Protein AF-A0A6I1EKZ5-F1 (afdb_monomer)

Secondary structure (DSSP, 8-state):
--TTS-SS-SEEEEEEEEEEEESEEEEEEEEEEEEETTEEEEEEEEEPPSSS-TTS-S-HHHHHHHHHHHH-TTSPPPP-TT--

Organism: NCBI:txid1944635

Foldseek 3Di:
DPPDPLQPDQKDKDWDWDWDDDVHIATQKIKIWIDGSNHTQFIFIDGDDDDPDPVRPPDPPQVVLCRVCVGCVVDPRDDHPPDD

Sequence (84 aa):
MPSGATGDCKAVLTCQAVSRWDMANFTATIAYEWFENGKLLGSAKYHAANGLNFSKYINTEEKVNELLNRMLPGTPALPTRYAE

pLDDT: mean 73.21, std 12.33, range [44.16, 88.5]

Radius of gyration: 14.59 Å; Cα contacts (8 Å, |Δi|>4): 115; chains: 1; bounding box: 31×27×38 Å

Solvent-accessible surface area (backbone atoms only — not comparable to full-atom values): 5274 Å² total; per-residue (Å²): 128,87,91,78,75,53,91,84,38,68,60,47,78,47,76,50,75,40,72,45,78,73,104,49,83,44,74,38,31,40,39,40,38,35,27,44,74,73,40,80,75,33,64,35,75,48,70,57,78,89,70,99,51,87,79,56,67,93,52,60,66,29,54,50,26,36,42,48,35,71,44,40,72,92,51,87,77,53,77,42,92,65,75,125

Structure (mmCIF, N/CA/C/O backbone):
data_AF-A0A6I1EKZ5-F1
#
_entry.id   AF-A0A6I1EKZ5-F1
#
loop_
_atom_site.group_PDB
_atom_site.id
_atom_site.type_symbol
_atom_site.label_atom_id
_atom_site.label_alt_id
_atom_site.label_comp_id
_atom_site.label_asym_id
_atom_site.label_entity_id
_atom_site.label_seq_id
_atom_site.pdbx_PDB_ins_code
_atom_site.Cartn_x
_atom_site.Cartn_y
_atom_site.Cartn_z
_atom_site.occupancy
_atom_site.B_iso_or_equiv
_atom_site.auth_seq_id
_atom_site.auth_comp_id
_atom_site.auth_asym_id
_atom_site.auth_atom_id
_atom_site.pdbx_PDB_model_num
ATOM 1 N N . MET A 1 1 ? -12.196 -12.998 1.684 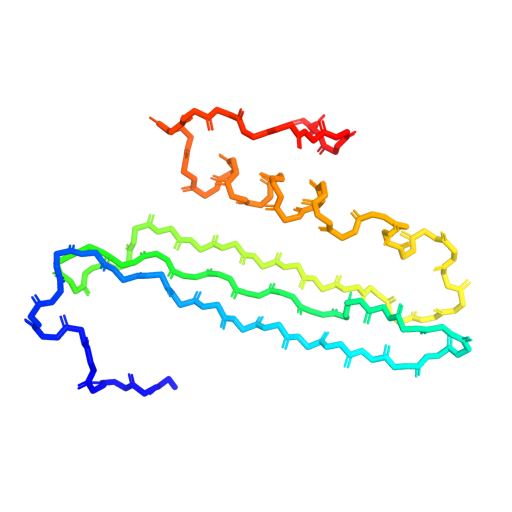1.00 48.97 1 MET A N 1
ATOM 2 C CA . MET A 1 1 ? -11.697 -12.242 2.853 1.00 48.97 1 MET A CA 1
ATOM 3 C C . MET A 1 1 ? -12.048 -13.045 4.094 1.00 48.97 1 MET A C 1
ATOM 5 O O . MET A 1 1 ? -13.175 -13.535 4.123 1.00 48.97 1 MET A O 1
ATOM 9 N N . PRO A 1 2 ? -11.155 -13.257 5.078 1.00 44.16 2 PRO A N 1
ATOM 10 C CA . PRO A 1 2 ? -11.583 -13.875 6.320 1.00 44.16 2 PRO A CA 1
ATOM 11 C C . PRO A 1 2 ? -12.433 -12.838 7.058 1.00 44.16 2 PRO A C 1
ATOM 13 O O . PRO A 1 2 ? -11.929 -11.905 7.668 1.00 44.16 2 PRO A O 1
ATOM 16 N N . SER A 1 3 ? -13.748 -12.988 6.944 1.00 48.31 3 SER A N 1
ATOM 17 C CA . SER A 1 3 ? -14.790 -12.148 7.548 1.00 48.31 3 SER A CA 1
ATOM 18 C C . SER A 1 3 ? -14.871 -12.290 9.083 1.00 48.31 3 SER A C 1
ATOM 20 O O . SER A 1 3 ? -15.933 -12.085 9.660 1.00 48.31 3 SER A O 1
ATOM 22 N N . GLY A 1 4 ? -13.791 -12.722 9.744 1.00 49.00 4 GLY A N 1
ATOM 23 C CA . GLY A 1 4 ? -13.851 -13.323 11.080 1.00 49.00 4 GLY A CA 1
ATOM 24 C C . GLY A 1 4 ? -13.094 -12.608 12.198 1.00 49.00 4 GLY A C 1
ATOM 25 O O . GLY A 1 4 ? -13.170 -13.077 13.324 1.00 49.00 4 GLY A O 1
ATOM 26 N N . ALA A 1 5 ? -12.362 -11.518 11.935 1.00 53.41 5 ALA A N 1
ATOM 27 C CA . ALA A 1 5 ? -11.464 -10.920 12.940 1.00 53.41 5 ALA A CA 1
ATOM 28 C C . ALA A 1 5 ? -11.605 -9.395 13.119 1.00 53.41 5 ALA A C 1
ATOM 30 O O . ALA A 1 5 ? -10.741 -8.761 13.711 1.00 53.41 5 ALA A O 1
ATOM 31 N N . THR A 1 6 ? -12.675 -8.785 12.607 1.00 56.62 6 THR A N 1
ATOM 32 C CA . THR A 1 6 ? -12.926 -7.333 12.711 1.00 56.62 6 THR A CA 1
ATOM 33 C C . THR A 1 6 ? -13.895 -6.945 13.833 1.00 56.62 6 THR A C 1
ATOM 35 O O . THR A 1 6 ? -14.130 -5.757 14.021 1.00 56.62 6 THR A O 1
ATOM 38 N N . GLY A 1 7 ? -14.452 -7.908 14.579 1.00 58.44 7 GLY A N 1
ATOM 39 C CA . GLY A 1 7 ? -15.512 -7.661 15.571 1.00 58.44 7 GLY A CA 1
ATOM 40 C C . GLY A 1 7 ? -15.098 -6.799 16.771 1.00 58.44 7 GLY A C 1
ATOM 41 O O . GLY A 1 7 ? -15.912 -6.015 17.246 1.00 58.44 7 GLY A O 1
ATOM 42 N N . ASP A 1 8 ? -13.834 -6.886 17.202 1.00 68.50 8 ASP A N 1
ATOM 43 C CA . ASP A 1 8 ? -13.322 -6.219 18.416 1.00 68.50 8 ASP A CA 1
ATOM 44 C C . ASP A 1 8 ? -12.196 -5.201 18.150 1.00 68.50 8 ASP A C 1
ATOM 46 O O . ASP A 1 8 ? -11.659 -4.583 19.072 1.00 68.50 8 ASP A O 1
ATOM 50 N N . CYS A 1 9 ? -11.799 -5.001 16.891 1.00 71.50 9 CYS A N 1
ATOM 51 C CA . CYS A 1 9 ? -10.695 -4.106 16.549 1.00 71.50 9 CYS A CA 1
ATOM 52 C C . CYS A 1 9 ? -11.203 -2.715 16.150 1.00 71.50 9 CYS A C 1
ATOM 54 O O . CYS A 1 9 ? -11.959 -2.564 15.191 1.00 71.50 9 CYS A O 1
ATOM 56 N N . LYS A 1 10 ? -10.706 -1.675 16.836 1.00 81.94 10 LYS A N 1
ATOM 57 C CA . LYS A 1 10 ? -10.984 -0.266 16.501 1.00 81.94 10 LYS A CA 1
ATOM 58 C C . LYS A 1 10 ? -10.551 0.086 15.072 1.00 81.94 10 LYS A C 1
ATOM 60 O O . LYS A 1 10 ? -11.249 0.831 14.390 1.00 81.94 10 LYS A O 1
ATOM 65 N N . ALA A 1 11 ? -9.427 -0.474 14.629 1.00 83.00 11 ALA A N 1
ATOM 66 C CA . ALA A 1 11 ? -8.915 -0.336 13.274 1.00 83.00 11 ALA A CA 1
ATOM 67 C C . ALA A 1 11 ? -8.285 -1.651 12.798 1.00 83.00 11 ALA A C 1
ATOM 69 O O . ALA A 1 11 ? -7.634 -2.345 13.581 1.00 83.00 11 ALA A O 1
ATOM 70 N N . VAL A 1 12 ? -8.469 -1.985 11.521 1.00 84.44 12 VAL A N 1
ATOM 71 C CA . VAL A 1 12 ? -7.904 -3.168 10.863 1.00 84.44 12 VAL A CA 1
ATOM 72 C C . VAL A 1 12 ? -7.348 -2.769 9.503 1.00 84.44 12 VAL A C 1
ATOM 74 O O . VAL A 1 12 ? -8.080 -2.291 8.641 1.00 84.44 12 VAL A O 1
ATOM 77 N N . LEU A 1 13 ? -6.056 -3.025 9.292 1.00 84.38 13 LEU A N 1
ATOM 78 C CA . LEU A 1 13 ? -5.423 -2.941 7.980 1.00 84.38 13 LEU A CA 1
ATOM 79 C C . LEU A 1 13 ? -5.299 -4.346 7.394 1.00 84.38 13 LEU A C 1
ATOM 81 O O . LEU A 1 13 ? -4.555 -5.178 7.912 1.00 84.38 13 LEU A O 1
ATOM 85 N N . THR A 1 14 ? -5.993 -4.601 6.292 1.00 85.62 14 THR A N 1
ATOM 86 C CA . THR A 1 14 ? -5.796 -5.816 5.499 1.00 85.62 14 THR A CA 1
ATOM 87 C C . THR A 1 14 ? -4.783 -5.528 4.403 1.00 85.62 14 THR A C 1
ATOM 89 O O . THR A 1 14 ? -4.937 -4.567 3.654 1.00 85.62 14 THR A O 1
ATOM 92 N N . CYS A 1 15 ? -3.749 -6.364 4.305 1.00 84.06 15 CYS A N 1
ATOM 93 C CA . CYS A 1 15 ? -2.737 -6.298 3.257 1.00 84.06 15 CYS A CA 1
ATOM 94 C C . CYS A 1 15 ? -2.665 -7.637 2.524 1.00 84.06 15 CYS A C 1
ATOM 96 O O . CYS A 1 15 ? -2.463 -8.682 3.145 1.00 84.06 15 CYS A O 1
ATOM 98 N N . GLN A 1 16 ? -2.790 -7.601 1.201 1.00 84.62 16 GLN A N 1
ATOM 99 C CA . GLN A 1 16 ? -2.517 -8.732 0.330 1.00 84.62 16 GLN A CA 1
ATOM 100 C C . GLN A 1 16 ? -1.444 -8.337 -0.681 1.00 84.62 16 GLN A C 1
ATOM 102 O O . GLN A 1 16 ? -1.681 -7.515 -1.563 1.00 84.62 16 GLN A O 1
ATOM 107 N N . ALA A 1 17 ? -0.271 -8.957 -0.573 1.00 80.81 17 ALA A N 1
ATOM 108 C CA . ALA A 1 17 ? 0.821 -8.787 -1.520 1.00 80.81 17 ALA A CA 1
ATOM 109 C C . ALA A 1 17 ? 1.078 -10.095 -2.275 1.00 80.81 17 ALA A C 1
ATOM 111 O O . ALA A 1 17 ? 1.077 -11.179 -1.692 1.00 80.81 17 ALA A O 1
ATOM 112 N N . VAL A 1 18 ? 1.301 -9.990 -3.582 1.00 79.62 18 VAL A N 1
ATOM 113 C CA . VAL A 1 18 ? 1.700 -11.101 -4.445 1.00 79.62 18 VAL A CA 1
ATOM 114 C C . VAL A 1 18 ? 3.045 -10.754 -5.052 1.00 79.62 18 VAL A C 1
ATOM 116 O O . VAL A 1 18 ? 3.144 -9.833 -5.863 1.00 79.62 18 VAL A O 1
ATOM 119 N N . SER A 1 19 ? 4.065 -11.520 -4.687 1.00 74.38 19 SER A N 1
ATOM 120 C CA . SER A 1 19 ? 5.380 -11.461 -5.321 1.00 74.38 19 SER A CA 1
ATOM 121 C C . SER A 1 19 ? 5.475 -12.525 -6.406 1.00 74.38 19 SER A C 1
ATOM 123 O O . SER A 1 19 ? 4.949 -13.630 -6.260 1.00 74.38 19 SER A O 1
ATOM 125 N N . ARG A 1 20 ? 6.128 -12.190 -7.515 1.00 72.94 20 ARG A N 1
ATOM 126 C CA . ARG A 1 20 ? 6.426 -13.118 -8.606 1.00 72.94 20 ARG A CA 1
ATOM 127 C C . ARG A 1 20 ? 7.916 -13.089 -8.906 1.00 72.94 20 ARG A C 1
ATOM 129 O O . ARG A 1 20 ? 8.605 -12.113 -8.614 1.00 72.94 20 ARG A O 1
ATOM 136 N N . TRP A 1 21 ? 8.387 -14.172 -9.504 1.00 67.75 21 TRP A N 1
ATOM 137 C CA . TRP A 1 21 ? 9.756 -14.296 -9.970 1.00 67.75 21 TRP A CA 1
ATOM 138 C C . TRP A 1 21 ? 9.768 -14.291 -11.499 1.00 67.75 21 TRP A C 1
ATOM 140 O O . TRP A 1 21 ? 9.031 -15.051 -12.125 1.00 67.75 21 TRP A O 1
ATOM 150 N N . ASP A 1 22 ? 10.569 -13.405 -12.082 1.00 59.69 22 ASP A N 1
ATOM 151 C CA . ASP A 1 22 ? 10.817 -13.311 -13.525 1.00 59.69 22 ASP A CA 1
ATOM 152 C C . ASP A 1 22 ? 12.234 -12.761 -13.719 1.00 59.69 22 ASP A C 1
ATOM 154 O O . ASP A 1 22 ? 12.432 -11.546 -13.783 1.00 59.69 22 ASP A O 1
ATOM 158 N N . MET A 1 23 ? 13.229 -13.656 -13.655 1.00 61.81 23 MET A N 1
ATOM 159 C CA . MET A 1 23 ? 14.678 -13.371 -13.583 1.00 61.81 23 MET A CA 1
ATOM 160 C C . MET A 1 23 ? 15.144 -12.588 -12.334 1.00 61.81 23 MET A C 1
ATOM 162 O O . MET A 1 23 ? 16.300 -12.704 -11.938 1.00 61.81 23 MET A O 1
ATOM 166 N N . ALA A 1 24 ? 14.247 -11.853 -11.672 1.00 66.94 24 ALA A N 1
ATOM 167 C CA . ALA A 1 24 ? 14.388 -11.260 -10.345 1.00 66.94 24 ALA A CA 1
ATOM 168 C C . ALA A 1 24 ? 13.039 -11.309 -9.599 1.00 66.94 24 ALA A C 1
ATOM 170 O O . ALA A 1 24 ? 11.974 -11.388 -10.220 1.00 66.94 24 ALA A O 1
ATOM 171 N N . ASN A 1 25 ? 13.074 -11.267 -8.264 1.00 64.12 25 ASN A N 1
ATOM 172 C CA . ASN A 1 25 ? 11.859 -11.139 -7.455 1.00 64.12 25 ASN A CA 1
ATOM 173 C C . ASN A 1 25 ? 11.283 -9.731 -7.604 1.00 64.12 25 ASN A C 1
ATOM 175 O O . ASN A 1 25 ? 11.999 -8.749 -7.419 1.00 64.12 25 ASN A O 1
ATOM 179 N N . PHE A 1 26 ? 9.988 -9.633 -7.882 1.00 69.69 26 PHE A N 1
ATOM 180 C CA . PHE A 1 26 ? 9.283 -8.359 -7.928 1.00 69.69 26 PHE A CA 1
ATOM 181 C C . PHE A 1 26 ? 7.886 -8.487 -7.330 1.00 69.69 26 PHE A C 1
ATOM 183 O O . PHE A 1 26 ? 7.255 -9.548 -7.372 1.00 69.69 26 PHE A O 1
ATOM 190 N N . THR A 1 27 ? 7.377 -7.384 -6.793 1.00 71.56 27 THR A N 1
ATOM 191 C CA . THR A 1 27 ? 6.011 -7.338 -6.281 1.00 71.56 27 THR A CA 1
ATOM 192 C C . THR A 1 27 ? 5.046 -7.118 -7.438 1.00 71.56 27 THR A C 1
ATOM 194 O O . THR A 1 27 ? 5.021 -6.056 -8.055 1.00 71.56 27 THR A O 1
ATOM 197 N N . ALA A 1 28 ? 4.257 -8.142 -7.754 1.00 74.19 28 ALA A N 1
ATOM 198 C CA . ALA A 1 28 ? 3.325 -8.133 -8.871 1.00 74.19 28 ALA A CA 1
ATOM 199 C C . ALA A 1 28 ? 1.998 -7.461 -8.516 1.00 74.19 28 ALA A C 1
ATOM 201 O O . ALA A 1 28 ? 1.347 -6.872 -9.374 1.00 74.19 28 ALA A O 1
ATOM 202 N N . THR A 1 29 ? 1.534 -7.578 -7.275 1.00 76.94 29 THR A N 1
ATOM 203 C CA . THR A 1 29 ? 0.276 -6.959 -6.838 1.00 76.94 29 THR A CA 1
ATOM 204 C C . THR A 1 29 ? 0.350 -6.619 -5.360 1.00 76.94 29 THR A C 1
ATOM 206 O O . THR A 1 29 ? 0.883 -7.405 -4.583 1.00 76.94 29 THR A O 1
ATOM 209 N N . ILE A 1 30 ? -0.198 -5.472 -4.972 1.00 83.06 30 ILE A N 1
ATOM 210 C CA . ILE A 1 30 ? -0.411 -5.083 -3.577 1.00 83.06 30 ILE A CA 1
ATOM 211 C C . ILE A 1 30 ? -1.837 -4.559 -3.461 1.00 83.06 30 ILE A C 1
ATOM 213 O O . ILE A 1 30 ? -2.254 -3.733 -4.267 1.00 83.06 30 ILE A O 1
ATOM 217 N N . ALA A 1 31 ? -2.583 -5.028 -2.472 1.00 84.94 31 ALA A N 1
ATOM 218 C CA . ALA A 1 31 ? -3.895 -4.515 -2.125 1.00 84.94 31 ALA A CA 1
ATOM 219 C C . ALA A 1 31 ? -3.942 -4.228 -0.626 1.00 84.94 31 ALA A C 1
ATOM 221 O O . ALA A 1 31 ? -3.656 -5.106 0.187 1.00 84.94 31 ALA A O 1
ATOM 222 N N . TYR A 1 32 ? -4.321 -3.004 -0.285 1.00 87.12 32 TYR A N 1
ATOM 223 C CA . TYR A 1 32 ? -4.563 -2.558 1.074 1.00 87.12 32 TYR A CA 1
ATOM 224 C C . TYR A 1 32 ? -6.031 -2.185 1.241 1.00 87.12 32 TYR A C 1
ATOM 226 O O . TYR A 1 32 ? -6.621 -1.556 0.357 1.00 87.12 32 TYR A O 1
ATOM 234 N N . GLU A 1 33 ? -6.594 -2.526 2.393 1.00 88.50 33 GLU A N 1
ATOM 235 C CA . GLU A 1 33 ? -7.936 -2.135 2.815 1.00 88.50 33 GLU A CA 1
ATOM 236 C C . GLU A 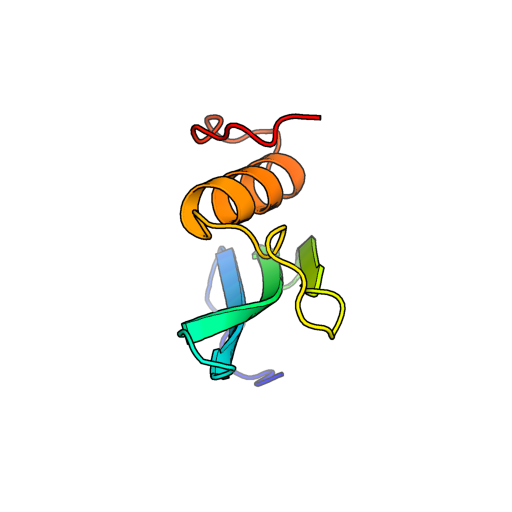1 33 ? -7.890 -1.726 4.289 1.00 88.50 33 GLU A C 1
ATOM 238 O O . GLU A 1 33 ? -7.482 -2.511 5.147 1.00 88.50 33 GLU A O 1
ATOM 243 N N . TRP A 1 34 ? -8.282 -0.488 4.578 1.00 86.19 34 TRP A N 1
ATOM 244 C CA . TRP A 1 34 ? -8.339 0.072 5.925 1.00 86.19 34 TRP A CA 1
ATOM 245 C C . TRP A 1 34 ? -9.782 0.095 6.416 1.00 86.19 34 TRP A C 1
ATOM 247 O O . TRP A 1 34 ? -10.644 0.742 5.815 1.00 86.19 34 TRP A O 1
ATOM 257 N N . PHE A 1 35 ? -10.034 -0.599 7.520 1.00 85.06 35 PHE A N 1
ATOM 258 C CA . PHE A 1 35 ? -11.325 -0.653 8.186 1.00 85.06 35 PHE A CA 1
ATOM 259 C C . PHE A 1 35 ? -11.235 0.014 9.557 1.00 85.06 35 PHE A C 1
ATOM 261 O O . PHE A 1 35 ? -10.317 -0.273 10.318 1.00 85.06 35 PHE A O 1
ATOM 268 N N . GLU A 1 36 ? -12.226 0.821 9.919 1.00 86.38 36 GLU A N 1
ATOM 269 C CA . GLU A 1 36 ? -12.425 1.306 11.289 1.00 86.38 36 GLU A CA 1
ATOM 270 C C . GLU A 1 36 ? -13.841 0.999 11.744 1.00 86.38 36 GLU A C 1
ATOM 272 O O . GLU A 1 36 ? -14.800 1.257 11.016 1.00 86.38 36 GLU A O 1
ATOM 277 N N . ASN A 1 37 ? -13.983 0.448 12.951 1.00 84.56 37 ASN A N 1
ATOM 278 C CA . ASN A 1 37 ? -15.276 0.030 13.505 1.00 84.56 37 ASN A CA 1
ATOM 279 C C . ASN A 1 37 ? -16.107 -0.806 12.502 1.00 84.56 37 ASN A C 1
ATOM 281 O O . ASN A 1 37 ? -17.308 -0.600 12.337 1.00 84.56 37 ASN A O 1
ATOM 285 N N . GLY A 1 38 ? -15.439 -1.695 11.757 1.00 81.00 38 GLY A N 1
ATOM 286 C CA . GLY A 1 38 ? -16.053 -2.535 10.723 1.00 81.00 38 GLY A CA 1
ATOM 287 C C . GLY A 1 38 ? -16.392 -1.834 9.398 1.00 81.00 38 GLY A C 1
ATOM 288 O O . GLY A 1 38 ? -16.845 -2.497 8.467 1.00 81.00 38 GLY A O 1
ATOM 289 N N . LYS A 1 39 ? -16.155 -0.524 9.261 1.00 81.62 39 LYS A N 1
ATOM 290 C CA . LYS A 1 39 ? -16.406 0.239 8.032 1.00 81.62 39 LYS A CA 1
ATOM 291 C C . LYS A 1 39 ? -15.126 0.399 7.216 1.00 81.62 39 LYS A C 1
ATOM 293 O O . LYS A 1 39 ? -14.126 0.880 7.736 1.00 81.62 39 LYS A O 1
ATOM 298 N N . LEU A 1 40 ? -15.177 0.067 5.925 1.00 84.56 40 LEU A N 1
ATOM 299 C CA . LEU A 1 40 ? -14.092 0.365 4.988 1.00 84.56 40 LEU A CA 1
ATOM 300 C C . LEU A 1 40 ? -13.973 1.886 4.806 1.00 84.56 40 LEU A C 1
ATOM 302 O O . LEU A 1 40 ? -14.925 2.539 4.377 1.00 84.56 40 LEU A O 1
ATOM 306 N N . LEU A 1 41 ? -12.811 2.437 5.139 1.00 85.56 41 LEU A N 1
ATOM 307 C CA . LEU A 1 41 ? -12.508 3.865 5.035 1.00 85.56 41 LEU A CA 1
ATOM 308 C C . LEU A 1 41 ? -11.575 4.188 3.868 1.00 85.56 41 LEU A C 1
ATOM 310 O O . LEU A 1 41 ? -11.637 5.289 3.330 1.00 85.56 41 LEU A O 1
ATOM 314 N N . GLY A 1 42 ? -10.733 3.241 3.460 1.00 82.94 42 GLY A N 1
ATOM 315 C CA . GLY A 1 42 ? -9.787 3.457 2.375 1.00 82.94 42 GLY A CA 1
ATOM 316 C C . GLY A 1 42 ? -9.314 2.151 1.762 1.00 82.94 42 GLY A C 1
ATOM 317 O O . GLY A 1 42 ? -9.229 1.124 2.434 1.00 82.94 42 GLY A O 1
ATOM 318 N N . SER A 1 43 ? -9.005 2.189 0.470 1.00 86.69 43 SER A N 1
ATOM 319 C CA . SER A 1 43 ? -8.395 1.061 -0.227 1.00 86.69 43 SER A CA 1
ATOM 320 C C . SER A 1 43 ? -7.411 1.556 -1.274 1.00 86.69 43 SER A C 1
ATOM 322 O O . SER A 1 43 ? -7.678 2.551 -1.945 1.00 86.69 43 SER A O 1
ATOM 324 N N . ALA A 1 44 ? -6.299 0.847 -1.435 1.00 83.69 44 ALA A N 1
ATOM 325 C CA . ALA A 1 44 ? -5.274 1.168 -2.414 1.00 83.69 44 ALA A CA 1
ATOM 326 C C . ALA A 1 44 ? -4.806 -0.128 -3.057 1.00 83.69 44 ALA A C 1
ATOM 328 O O . ALA A 1 44 ? -4.563 -1.124 -2.373 1.00 83.69 44 ALA A O 1
ATOM 329 N N . LYS A 1 45 ? -4.720 -0.129 -4.386 1.00 83.62 45 LYS A N 1
ATOM 330 C CA . LYS A 1 45 ? -4.333 -1.308 -5.152 1.00 83.62 45 LYS A CA 1
ATOM 331 C C . LYS A 1 45 ? -3.271 -0.930 -6.162 1.00 83.62 45 LYS A C 1
ATOM 333 O O . LYS A 1 45 ? -3.400 0.054 -6.882 1.00 83.62 45 LYS A O 1
ATOM 338 N N . TYR A 1 46 ? -2.246 -1.758 -6.224 1.00 79.62 46 TYR A N 1
ATOM 339 C CA . TYR A 1 46 ? -1.209 -1.713 -7.228 1.00 79.62 46 TYR A CA 1
ATOM 340 C C . TYR A 1 46 ? -1.136 -3.060 -7.935 1.00 79.62 46 TYR A C 1
ATOM 342 O O . TYR A 1 46 ? -1.173 -4.109 -7.296 1.00 79.62 46 TYR A O 1
ATOM 350 N N . HIS A 1 47 ? -1.007 -3.022 -9.257 1.00 77.69 47 HIS A N 1
ATOM 351 C CA . HIS A 1 47 ? -0.757 -4.186 -10.089 1.00 77.69 47 HIS A CA 1
ATOM 352 C C . HIS A 1 47 ? 0.350 -3.845 -11.088 1.00 77.69 47 HIS A C 1
ATOM 354 O O . HIS A 1 47 ? 0.247 -2.864 -11.825 1.00 77.69 47 HIS A O 1
ATOM 360 N N . ALA A 1 48 ? 1.414 -4.642 -11.103 1.00 70.00 48 ALA A N 1
ATOM 361 C CA . ALA A 1 48 ? 2.479 -4.523 -12.082 1.00 70.00 48 ALA A CA 1
ATOM 362 C C . 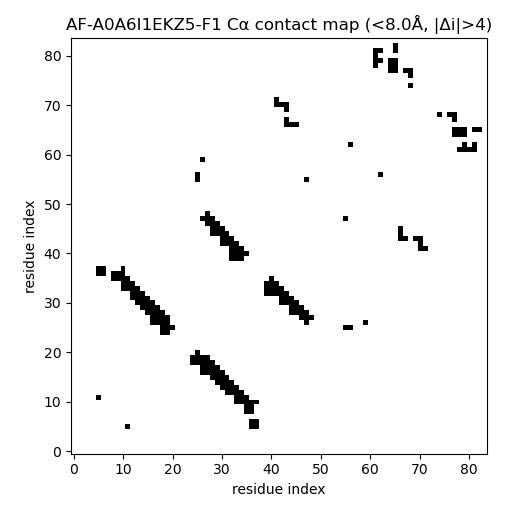ALA A 1 48 ? 2.001 -5.110 -13.418 1.00 70.00 48 ALA A C 1
ATOM 364 O O . ALA A 1 48 ? 1.611 -6.275 -13.478 1.00 70.00 48 ALA A O 1
ATOM 365 N N . ALA A 1 49 ? 2.041 -4.322 -14.494 1.00 62.69 49 ALA A N 1
ATOM 366 C CA . ALA A 1 49 ? 1.752 -4.828 -15.834 1.00 62.69 49 ALA A CA 1
ATOM 367 C C . ALA A 1 49 ? 2.773 -5.916 -16.232 1.00 62.69 49 ALA A C 1
ATOM 369 O O . ALA A 1 49 ? 3.975 -5.763 -16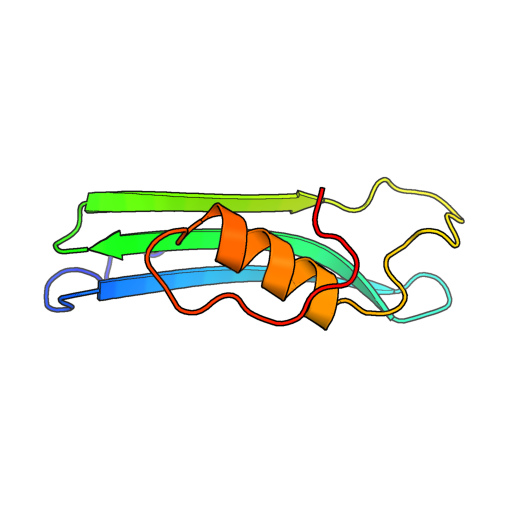.003 1.00 62.69 49 ALA A O 1
ATOM 370 N N . ASN A 1 50 ? 2.298 -7.023 -16.814 1.00 55.94 50 ASN A N 1
ATOM 371 C CA . ASN A 1 50 ? 3.152 -8.144 -17.225 1.00 55.94 50 ASN A CA 1
ATOM 372 C C . ASN A 1 50 ? 4.092 -7.755 -18.388 1.00 55.94 50 ASN A C 1
ATOM 374 O O . ASN A 1 50 ? 3.688 -7.035 -19.298 1.00 55.94 50 ASN A O 1
ATOM 378 N N . GLY A 1 51 ? 5.322 -8.286 -18.376 1.00 55.22 51 GLY A N 1
ATOM 379 C CA . GLY A 1 51 ? 6.340 -8.120 -19.425 1.00 55.22 51 GLY A CA 1
ATOM 380 C C . GLY A 1 51 ? 7.756 -7.921 -18.864 1.00 55.22 51 GLY A C 1
ATOM 381 O O . GLY A 1 51 ? 7.922 -7.742 -17.654 1.00 55.22 51 GLY A O 1
ATOM 382 N N . LEU A 1 52 ? 8.772 -7.904 -19.742 1.00 50.12 52 LEU A N 1
ATOM 383 C CA . LEU A 1 52 ? 10.165 -7.499 -19.449 1.00 50.12 52 LEU A CA 1
ATOM 384 C C . LEU A 1 52 ? 10.251 -5.983 -19.191 1.00 50.12 52 LEU A C 1
ATOM 386 O O . LEU A 1 52 ? 10.980 -5.243 -19.848 1.00 50.12 52 LEU A O 1
ATOM 390 N N . ASN A 1 53 ? 9.422 -5.490 -18.277 1.00 54.69 53 ASN A N 1
ATOM 391 C CA . ASN A 1 53 ? 9.335 -4.082 -17.970 1.00 54.69 53 ASN A CA 1
ATOM 392 C C . ASN A 1 53 ? 10.344 -3.756 -16.864 1.00 54.69 53 ASN A C 1
ATOM 394 O O . ASN A 1 53 ? 10.106 -4.042 -15.693 1.00 54.69 53 ASN A O 1
ATOM 398 N N . PHE A 1 54 ? 11.475 -3.155 -17.229 1.00 53.78 54 PHE A N 1
ATOM 399 C CA . PHE A 1 54 ? 12.459 -2.638 -16.270 1.00 53.78 54 PHE A CA 1
ATOM 400 C C . PHE A 1 54 ? 11.932 -1.430 -15.471 1.00 53.78 54 PHE A C 1
ATOM 402 O O . PHE A 1 54 ? 12.610 -0.949 -14.570 1.00 53.78 54 PHE A O 1
ATOM 409 N N . SER A 1 55 ? 10.712 -0.959 -15.761 1.00 52.41 55 SER A N 1
ATOM 410 C CA . SER A 1 55 ? 9.957 -0.025 -14.920 1.00 52.41 55 SER A CA 1
ATOM 411 C C . SER A 1 55 ? 9.154 -0.713 -13.807 1.00 52.41 55 SER A C 1
ATOM 413 O O . SER A 1 55 ? 8.445 -0.026 -13.073 1.00 52.41 55 SER A O 1
ATOM 415 N N . LYS A 1 56 ? 9.239 -2.049 -13.649 1.00 55.62 56 LYS A N 1
ATOM 416 C CA . LYS A 1 56 ? 8.834 -2.729 -12.404 1.00 55.62 56 LYS A CA 1
ATOM 417 C C . LYS A 1 56 ? 9.560 -2.010 -11.264 1.00 55.62 56 LYS A C 1
ATOM 419 O O . LYS A 1 56 ? 10.779 -1.886 -11.322 1.00 55.62 56 LYS A O 1
ATOM 424 N N . TYR A 1 57 ? 8.821 -1.458 -10.301 1.00 56.78 57 TYR A N 1
ATOM 425 C CA . TYR A 1 57 ? 9.398 -0.552 -9.306 1.00 56.78 57 TYR A CA 1
ATOM 426 C C . TYR A 1 57 ? 10.627 -1.180 -8.646 1.00 56.78 57 TYR A C 1
ATOM 428 O O . TYR A 1 57 ? 10.521 -2.182 -7.946 1.00 56.78 57 TYR A O 1
ATOM 436 N N . ILE A 1 58 ? 11.793 -0.577 -8.893 1.00 54.94 58 ILE A N 1
ATOM 437 C CA . ILE A 1 58 ? 13.080 -1.001 -8.326 1.00 54.94 58 ILE A CA 1
ATOM 438 C C . ILE A 1 58 ? 13.027 -0.903 -6.793 1.00 54.94 58 ILE A C 1
ATOM 440 O O . ILE A 1 58 ? 13.693 -1.669 -6.101 1.00 54.94 58 ILE A O 1
ATOM 444 N N . ASN A 1 59 ? 12.184 -0.003 -6.271 1.00 62.25 59 ASN A N 1
ATOM 445 C CA . ASN A 1 59 ? 11.932 0.172 -4.852 1.00 62.25 59 ASN A CA 1
ATOM 446 C C . ASN A 1 59 ? 1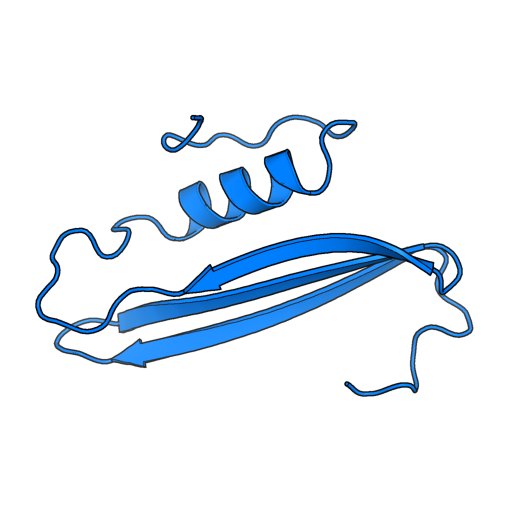0.435 0.031 -4.519 1.00 62.25 59 ASN A C 1
ATOM 448 O O . ASN A 1 59 ? 9.655 0.982 -4.606 1.00 62.25 59 ASN A O 1
ATOM 452 N N . THR A 1 60 ? 10.031 -1.182 -4.141 1.00 65.94 60 THR A N 1
ATOM 453 C CA . THR A 1 60 ? 8.661 -1.505 -3.712 1.00 65.94 60 THR A CA 1
ATOM 454 C C . THR A 1 60 ? 8.213 -0.661 -2.515 1.00 65.94 60 THR A C 1
ATOM 456 O O . THR A 1 60 ? 7.040 -0.304 -2.438 1.00 65.94 60 THR A O 1
ATOM 459 N N . GLU A 1 61 ? 9.126 -0.320 -1.602 1.00 68.25 61 GLU A N 1
ATOM 460 C CA . GLU A 1 61 ? 8.818 0.440 -0.384 1.00 68.25 61 GLU A CA 1
ATOM 461 C C . GLU A 1 61 ? 8.264 1.827 -0.714 1.00 68.25 61 GLU A C 1
ATOM 463 O O . GLU A 1 61 ? 7.208 2.219 -0.229 1.00 68.25 61 GLU A O 1
ATOM 468 N N . GLU A 1 62 ? 8.908 2.542 -1.633 1.00 74.56 62 GLU A N 1
ATOM 469 C CA . GLU A 1 62 ? 8.468 3.880 -2.028 1.00 74.56 62 GLU A CA 1
ATOM 470 C C . GLU A 1 62 ? 7.102 3.849 -2.725 1.00 74.56 62 GLU A C 1
ATOM 472 O O . GLU A 1 62 ? 6.300 4.772 -2.559 1.00 74.56 62 GLU A O 1
ATOM 477 N N . LYS A 1 63 ? 6.794 2.783 -3.477 1.00 76.62 63 LYS A N 1
ATOM 478 C CA . LYS A 1 63 ? 5.467 2.624 -4.087 1.00 76.62 63 LYS A CA 1
ATOM 479 C C . LYS A 1 63 ? 4.399 2.303 -3.043 1.00 76.62 63 LYS A C 1
ATOM 481 O O . LYS A 1 63 ? 3.290 2.816 -3.133 1.00 76.62 63 LYS A O 1
ATOM 486 N N . VAL A 1 64 ? 4.731 1.498 -2.036 1.00 79.06 64 VAL A N 1
ATOM 487 C CA . VAL A 1 64 ? 3.848 1.239 -0.890 1.00 79.06 64 VAL A CA 1
ATOM 488 C C . VAL A 1 64 ? 3.569 2.528 -0.120 1.00 79.06 64 VAL A C 1
ATOM 490 O O . VAL A 1 64 ? 2.411 2.806 0.181 1.00 79.06 64 VAL A O 1
ATOM 493 N N . ASN A 1 65 ? 4.589 3.349 0.125 1.00 83.38 65 ASN A N 1
ATOM 494 C CA . ASN A 1 65 ? 4.442 4.630 0.813 1.00 83.38 65 ASN A CA 1
ATOM 495 C C . ASN A 1 65 ? 3.512 5.583 0.054 1.00 83.38 65 ASN A C 1
ATOM 497 O O . ASN A 1 65 ? 2.661 6.220 0.665 1.00 83.38 65 ASN A O 1
ATOM 501 N N . GLU A 1 66 ? 3.605 5.632 -1.277 1.00 83.62 66 GLU A N 1
ATOM 502 C CA . GLU A 1 66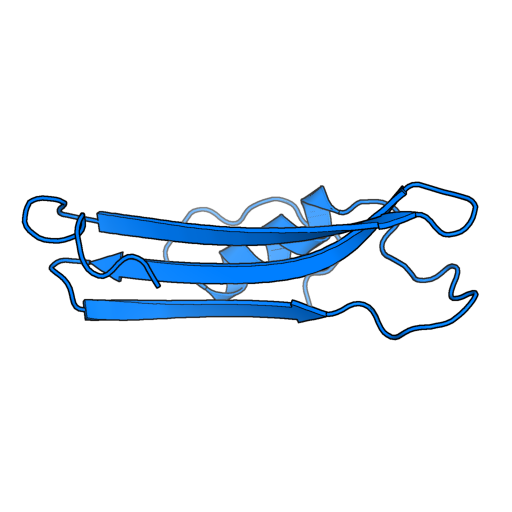 ? 2.665 6.393 -2.106 1.00 83.62 66 GLU A CA 1
ATOM 503 C C . GLU A 1 66 ? 1.219 5.897 -1.949 1.00 83.62 66 GLU A C 1
ATOM 505 O O . GLU A 1 66 ? 0.322 6.697 -1.683 1.00 83.62 66 GLU A O 1
ATOM 510 N N . LEU A 1 67 ? 0.995 4.581 -2.021 1.00 82.62 67 LEU A N 1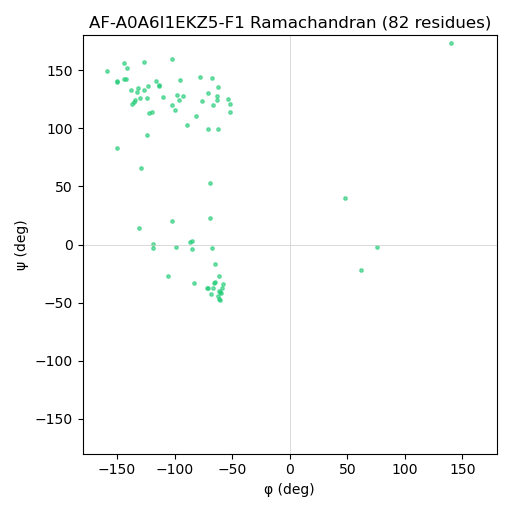
ATOM 511 C CA . LEU A 1 67 ? -0.338 3.992 -1.849 1.00 82.62 67 LEU A CA 1
ATOM 512 C C . LEU A 1 67 ? -0.927 4.282 -0.462 1.00 82.62 67 LEU A C 1
ATOM 514 O O . LEU A 1 67 ? -2.121 4.560 -0.346 1.00 82.62 67 LEU A O 1
ATOM 518 N N . LEU A 1 68 ? -0.101 4.224 0.585 1.00 83.00 68 LEU A N 1
ATOM 519 C CA . LEU A 1 68 ? -0.504 4.536 1.956 1.00 83.00 68 LEU A CA 1
ATOM 520 C C . LEU A 1 68 ? -0.811 6.027 2.124 1.00 83.00 68 LEU A C 1
ATOM 522 O O . LEU A 1 68 ? -1.843 6.361 2.704 1.00 83.00 68 LEU A O 1
ATOM 526 N N . ASN A 1 69 ? 0.006 6.913 1.549 1.00 86.50 69 ASN A N 1
ATOM 527 C CA . ASN A 1 69 ? -0.245 8.355 1.548 1.00 86.50 69 ASN A CA 1
ATOM 528 C C . ASN A 1 69 ? -1.572 8.697 0.853 1.00 86.50 69 ASN A C 1
ATOM 530 O O . ASN A 1 69 ? -2.337 9.515 1.362 1.00 86.50 69 ASN A O 1
ATOM 534 N N . ARG A 1 70 ? -1.886 8.047 -0.279 1.00 82.38 70 ARG A N 1
ATOM 535 C CA . ARG A 1 70 ? -3.180 8.214 -0.968 1.00 82.38 70 ARG A CA 1
ATOM 536 C C . ARG A 1 70 ? -4.351 7.664 -0.157 1.00 82.38 70 ARG A C 1
ATOM 538 O O . ARG A 1 70 ? -5.432 8.244 -0.177 1.00 82.38 70 ARG A O 1
ATOM 545 N N . MET A 1 71 ? -4.153 6.548 0.540 1.00 83.50 71 MET A N 1
ATOM 546 C CA . MET A 1 71 ? -5.198 5.932 1.358 1.00 83.50 71 MET A CA 1
ATOM 547 C C . MET A 1 71 ? -5.521 6.746 2.612 1.00 83.50 71 MET A C 1
ATOM 549 O O . MET A 1 71 ? -6.678 6.798 3.025 1.00 83.50 71 MET A O 1
ATOM 553 N N . LEU A 1 72 ? -4.503 7.340 3.232 1.00 84.06 72 LEU A N 1
ATOM 554 C CA . LEU A 1 72 ? -4.582 7.965 4.548 1.00 84.06 72 LEU A CA 1
ATOM 555 C C . LEU A 1 72 ? -4.014 9.397 4.504 1.00 84.06 72 LEU A C 1
ATOM 557 O O . LEU A 1 72 ? -3.022 9.687 5.176 1.00 84.06 72 LEU A O 1
ATOM 561 N N . PRO A 1 73 ? -4.647 10.334 3.773 1.00 77.12 73 PRO A N 1
ATOM 562 C CA . PRO A 1 73 ? -4.110 11.686 3.573 1.00 77.12 73 PRO A CA 1
ATOM 563 C C . PRO A 1 73 ? -4.018 12.522 4.862 1.00 77.12 73 PRO A C 1
ATOM 565 O O . PRO A 1 73 ? -3.328 13.534 4.892 1.00 77.12 73 PRO A O 1
ATOM 568 N N . GLY A 1 74 ? -4.712 12.114 5.931 1.00 78.75 74 GLY A N 1
ATOM 569 C CA . GLY A 1 74 ? -4.645 12.748 7.253 1.00 78.75 74 GLY A CA 1
ATOM 570 C C . GLY A 1 74 ? -3.523 12.228 8.159 1.00 78.75 74 GLY A C 1
ATOM 571 O O . GLY A 1 74 ? -3.443 12.643 9.313 1.00 78.75 74 GLY A O 1
ATOM 572 N N . THR A 1 75 ? -2.688 11.303 7.678 1.00 78.94 75 THR A N 1
ATOM 573 C CA . THR A 1 75 ? -1.557 10.739 8.433 1.00 78.94 75 THR A CA 1
ATOM 574 C C . THR A 1 75 ? -0.228 11.351 7.981 1.00 78.94 75 THR A C 1
ATOM 576 O O . THR A 1 75 ? -0.167 11.926 6.893 1.00 78.94 75 THR A O 1
ATOM 579 N N . PRO A 1 76 ? 0.840 11.286 8.803 1.00 85.31 76 PRO A N 1
ATOM 580 C CA . PRO A 1 76 ? 2.151 11.787 8.405 1.00 85.31 76 PRO A CA 1
ATOM 581 C C . PRO A 1 76 ? 2.593 11.178 7.072 1.00 85.31 76 PRO A C 1
ATOM 583 O O . PRO A 1 76 ? 2.639 9.957 6.935 1.00 85.31 76 PRO A O 1
ATOM 586 N N . ALA A 1 77 ? 2.921 12.037 6.106 1.00 84.75 77 ALA A N 1
ATOM 587 C CA . ALA A 1 77 ? 3.317 11.598 4.776 1.00 84.75 77 ALA A CA 1
ATOM 588 C C . ALA A 1 77 ? 4.606 10.767 4.841 1.00 84.75 77 ALA A C 1
ATOM 590 O O . ALA A 1 77 ? 5.637 11.217 5.346 1.00 84.75 77 ALA A O 1
ATOM 591 N N . LEU A 1 78 ? 4.544 9.554 4.303 1.00 84.50 78 LEU A N 1
ATOM 592 C CA . LEU A 1 78 ? 5.683 8.661 4.167 1.00 84.50 78 LEU A CA 1
ATOM 593 C C . LEU A 1 78 ? 6.552 9.090 2.975 1.00 84.50 78 LEU A C 1
ATOM 595 O O . LEU A 1 78 ? 6.013 9.529 1.952 1.00 84.50 78 LEU A O 1
ATOM 599 N N . PRO A 1 79 ? 7.886 8.952 3.065 1.00 82.44 79 PRO A N 1
ATOM 600 C CA . PRO A 1 79 ? 8.780 9.331 1.981 1.00 82.44 79 PRO A CA 1
ATOM 601 C C . PRO A 1 79 ? 8.516 8.467 0.747 1.00 82.44 79 PRO A C 1
ATOM 603 O O . PRO A 1 79 ? 8.510 7.237 0.811 1.00 82.44 79 PRO A O 1
ATOM 606 N N . THR A 1 80 ? 8.297 9.110 -0.394 1.00 79.50 80 THR A N 1
ATOM 607 C CA . THR A 1 80 ? 8.141 8.428 -1.677 1.00 79.50 80 THR A CA 1
ATOM 608 C C . THR A 1 80 ? 8.633 9.311 -2.813 1.00 79.50 80 THR A C 1
ATOM 610 O O . THR A 1 80 ? 8.385 10.515 -2.837 1.00 79.50 80 THR A O 1
ATOM 613 N N . ARG A 1 81 ? 9.318 8.704 -3.784 1.00 74.56 81 ARG A N 1
ATOM 614 C CA . ARG A 1 81 ? 9.704 9.351 -5.048 1.00 74.56 81 ARG A CA 1
ATOM 615 C C . ARG A 1 81 ? 8.608 9.298 -6.109 1.00 74.56 81 ARG A C 1
ATOM 617 O O . ARG A 1 81 ? 8.789 9.853 -7.186 1.00 74.56 81 ARG A O 1
ATOM 624 N N . TYR A 1 82 ? 7.496 8.630 -5.809 1.00 68.69 82 TYR A N 1
ATOM 625 C CA . TYR A 1 82 ? 6.356 8.457 -6.706 1.00 68.69 82 TYR A CA 1
ATOM 626 C C . TYR A 1 82 ? 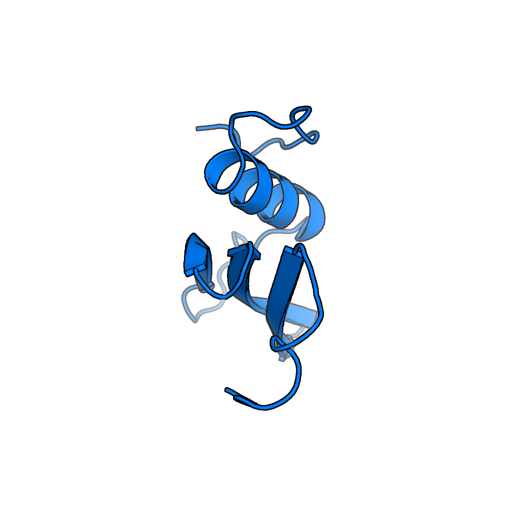5.188 9.386 -6.355 1.00 68.69 82 TYR A C 1
ATOM 628 O O . TYR A 1 82 ? 4.059 9.095 -6.734 1.00 68.69 82 TYR A O 1
ATOM 636 N N . ALA A 1 83 ? 5.452 10.476 -5.625 1.00 61.66 83 ALA A N 1
ATOM 637 C CA . ALA A 1 83 ? 4.469 11.523 -5.376 1.00 61.66 83 ALA A CA 1
ATOM 638 C C . ALA A 1 83 ? 4.064 12.167 -6.714 1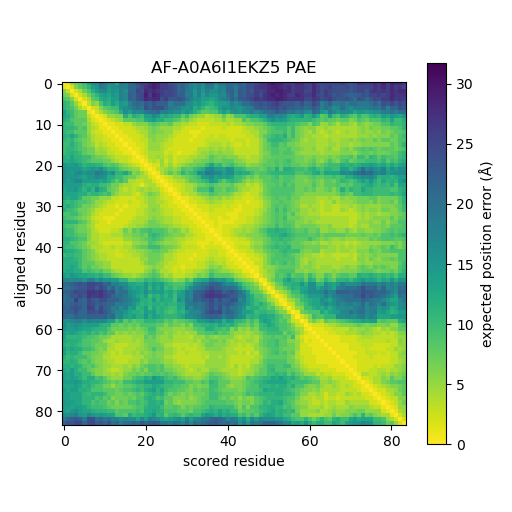.00 61.66 83 ALA A C 1
ATOM 640 O O . ALA A 1 83 ? 4.814 12.970 -7.267 1.00 61.66 83 ALA A O 1
ATOM 641 N N . GLU A 1 84 ? 2.920 11.745 -7.252 1.00 55.34 84 GLU A N 1
ATOM 642 C CA . GLU A 1 84 ? 2.202 12.456 -8.319 1.00 55.34 84 GLU A CA 1
ATOM 643 C C . GLU A 1 84 ? 1.346 13.574 -7.730 1.00 55.34 84 GLU A C 1
ATOM 645 O O . GLU A 1 84 ? 0.666 13.305 -6.709 1.00 55.34 84 GLU A O 1
#

Nearest PDB structures (foldseek):
  8bk2-assembly3_C  TM=5.379E-01  e=2.180E+00  Neisseria meningitidis serogroup B
  3cup-assembly1_B  TM=2.145E-01  e=7.635E-01  Mus musculus
  8trl-assembly2_E  TM=2.619E-01  e=5.853E+00  Homo sapiens
  6mkr-assembly1_D  TM=1.941E-01  e=3.157E+00  Mus musculus
  4x5x-assembly2_D  TM=1.925E-01  e=5.173E+00  Homo sapiens

Mean predicted aligned error: 9.04 Å